Protein AF-G2LNW3-F1 (afdb_monomer_lite)

Organism: NCBI:txid1005057

pLDDT: mean 86.72, std 17.71, range [33.72, 98.06]

Secondary structure (DSSP, 8-state):
-HHHHHHHHHHHHHHHHHHHHHHHHHHHHHHHHHHHHT---HHHHHHHHHHHHHHHHHHHHHHHHHHHHHHHHHHHHHHHHHHHHHHHHHHHHHHHHHHHHHHHHHHHHHHHHHHHHHHHHHHHHHHHHSTTSSS--------

Structure (mmCIF, N/CA/C/O backbone):
data_AF-G2LNW3-F1
#
_entry.id   AF-G2LNW3-F1
#
loop_
_atom_site.group_PDB
_atom_site.id
_atom_site.type_symbol
_atom_site.label_atom_id
_atom_site.label_alt_id
_atom_site.label_comp_id
_atom_site.label_asym_id
_atom_site.label_entity_id
_atom_site.label_seq_id
_atom_site.pdbx_PDB_ins_code
_atom_site.Cartn_x
_atom_site.Cartn_y
_atom_site.Cartn_z
_atom_site.occupancy
_atom_site.B_iso_or_equiv
_atom_site.auth_seq_id
_atom_site.auth_comp_id
_atom_site.auth_asym_id
_atom_site.auth_atom_id
_atom_site.pdbx_PDB_model_num
ATOM 1 N N . MET A 1 1 ? -6.926 -7.760 6.694 1.00 58.59 1 MET A N 1
ATOM 2 C CA . MET A 1 1 ? -5.545 -7.292 6.946 1.00 58.59 1 MET A CA 1
ATOM 3 C C . MET A 1 1 ? -4.552 -7.836 5.912 1.00 58.59 1 MET A C 1
ATOM 5 O O . MET A 1 1 ? -3.916 -7.019 5.262 1.00 58.59 1 MET A O 1
ATOM 9 N N . MET A 1 2 ? -4.515 -9.154 5.638 1.00 66.06 2 MET A N 1
ATOM 10 C CA . MET A 1 2 ? -3.649 -9.761 4.595 1.00 66.06 2 MET A CA 1
ATOM 11 C C . MET A 1 2 ? -3.750 -9.113 3.198 1.00 66.06 2 MET A C 1
ATOM 13 O O . MET A 1 2 ? -2.737 -8.940 2.533 1.00 66.06 2 MET A O 1
ATOM 17 N N . LYS A 1 3 ? -4.948 -8.702 2.751 1.00 80.38 3 LYS A N 1
ATOM 18 C CA . LYS A 1 3 ? -5.128 -8.098 1.414 1.00 80.38 3 LYS A CA 1
ATOM 19 C C . LYS A 1 3 ? -4.379 -6.766 1.236 1.00 80.38 3 LYS A C 1
ATOM 21 O O . LYS A 1 3 ? -3.727 -6.580 0.220 1.00 80.38 3 LYS A O 1
ATOM 26 N N . ILE A 1 4 ? -4.423 -5.871 2.227 1.00 84.62 4 ILE A N 1
ATOM 27 C CA . ILE A 1 4 ? -3.727 -4.567 2.177 1.00 84.62 4 ILE A CA 1
ATOM 28 C C . ILE A 1 4 ? -2.215 -4.759 2.245 1.00 84.62 4 ILE A C 1
ATOM 30 O O . ILE A 1 4 ? -1.480 -4.111 1.510 1.00 84.62 4 ILE A O 1
ATOM 34 N N . GLN A 1 5 ? -1.757 -5.683 3.092 1.00 87.12 5 GLN A N 1
ATOM 35 C CA . GLN A 1 5 ? -0.341 -6.018 3.199 1.00 87.12 5 GLN A CA 1
ATOM 36 C C . GLN A 1 5 ? 0.207 -6.547 1.867 1.00 87.12 5 GLN A C 1
ATOM 38 O O . GLN A 1 5 ? 1.268 -6.114 1.429 1.00 87.12 5 GLN A O 1
ATOM 43 N N . ASN A 1 6 ? -0.549 -7.403 1.175 1.00 89.94 6 ASN A N 1
ATOM 44 C CA . ASN A 1 6 ? -0.170 -7.891 -0.151 1.00 89.94 6 ASN A CA 1
ATOM 45 C C . ASN A 1 6 ? -0.119 -6.772 -1.201 1.00 89.94 6 ASN A C 1
ATOM 47 O O . ASN A 1 6 ? 0.821 -6.736 -1.990 1.00 89.94 6 ASN A O 1
ATOM 51 N N . ILE A 1 7 ? -1.082 -5.843 -1.201 1.00 90.12 7 ILE A N 1
ATOM 52 C CA . ILE A 1 7 ? -1.077 -4.687 -2.118 1.00 90.12 7 ILE A CA 1
ATOM 53 C C . ILE A 1 7 ? 0.126 -3.781 -1.835 1.00 90.12 7 ILE A C 1
ATOM 55 O O . ILE A 1 7 ? 0.794 -3.332 -2.761 1.00 90.12 7 ILE A O 1
ATOM 59 N N . TYR A 1 8 ? 0.460 -3.565 -0.564 1.00 90.50 8 TYR A N 1
ATOM 60 C CA . TYR A 1 8 ? 1.634 -2.790 -0.175 1.00 90.50 8 TYR A CA 1
ATOM 61 C C . TYR A 1 8 ? 2.946 -3.446 -0.636 1.00 90.50 8 TYR A C 1
ATOM 63 O O . TYR A 1 8 ? 3.794 -2.789 -1.239 1.00 90.50 8 TYR A O 1
ATOM 71 N N . LEU A 1 9 ? 3.095 -4.757 -0.420 1.00 92.81 9 LEU A N 1
ATOM 72 C CA . LEU A 1 9 ? 4.260 -5.515 -0.887 1.00 92.81 9 LEU A CA 1
ATOM 73 C C . LEU A 1 9 ? 4.381 -5.487 -2.415 1.00 92.81 9 LEU A C 1
ATOM 75 O O . LEU A 1 9 ? 5.474 -5.288 -2.945 1.00 92.81 9 LEU A O 1
ATOM 79 N N . LYS A 1 10 ? 3.257 -5.643 -3.122 1.00 91.81 10 LYS A N 1
ATOM 80 C CA . LYS A 1 10 ? 3.192 -5.534 -4.581 1.00 91.81 10 LYS A CA 1
ATOM 81 C C . LYS A 1 10 ? 3.642 -4.148 -5.047 1.00 91.81 10 LYS A C 1
ATOM 83 O O . LYS A 1 10 ? 4.542 -4.074 -5.876 1.00 91.81 10 LYS A O 1
ATOM 88 N N . LYS A 1 11 ? 3.105 -3.072 -4.462 1.00 92.25 11 LYS A N 1
ATOM 89 C CA . LYS A 1 11 ? 3.503 -1.691 -4.771 1.00 92.25 11 LYS A CA 1
ATOM 90 C C . LYS A 1 11 ? 5.007 -1.475 -4.590 1.00 92.25 11 LYS A C 1
ATOM 92 O O . LYS A 1 11 ? 5.640 -0.897 -5.468 1.00 92.25 11 LYS A O 1
ATOM 97 N N . ASN A 1 12 ? 5.595 -1.963 -3.496 1.00 93.38 12 ASN A N 1
ATOM 98 C CA . ASN A 1 12 ? 7.041 -1.853 -3.274 1.00 93.38 12 ASN A CA 1
ATOM 99 C C . ASN A 1 12 ? 7.848 -2.616 -4.331 1.00 93.38 12 ASN A C 1
ATOM 101 O O . ASN A 1 12 ? 8.843 -2.102 -4.836 1.00 93.38 12 ASN A O 1
ATOM 105 N N . LYS A 1 13 ? 7.405 -3.817 -4.720 1.00 94.50 13 LYS A N 1
ATOM 106 C CA . LYS A 1 13 ? 8.040 -4.564 -5.812 1.00 94.50 13 LYS A CA 1
ATOM 107 C C . LYS A 1 13 ? 7.980 -3.786 -7.131 1.00 94.50 13 LYS A C 1
ATOM 109 O O . LYS A 1 13 ? 8.988 -3.708 -7.827 1.00 94.50 13 LYS A O 1
ATOM 114 N N . THR A 1 14 ? 6.832 -3.194 -7.451 1.00 93.12 14 THR A N 1
ATOM 115 C CA . THR A 1 14 ? 6.644 -2.379 -8.660 1.00 93.12 14 THR A CA 1
ATOM 116 C C . THR A 1 14 ? 7.500 -1.109 -8.635 1.00 93.12 14 THR A C 1
ATOM 118 O O . THR A 1 14 ? 8.077 -0.748 -9.656 1.00 93.12 14 THR A O 1
ATOM 121 N N . LEU A 1 15 ? 7.673 -0.467 -7.474 1.00 94.38 15 LEU A N 1
ATOM 122 C CA . LEU A 1 15 ? 8.589 0.670 -7.314 1.00 94.38 15 LEU A CA 1
ATOM 123 C C . LEU A 1 15 ? 10.044 0.285 -7.607 1.00 94.38 15 LEU A C 1
ATOM 125 O O . LEU A 1 15 ? 10.716 0.981 -8.364 1.00 94.38 15 LEU A O 1
ATOM 129 N N . ASN A 1 16 ? 10.505 -0.856 -7.089 1.00 95.00 16 ASN A N 1
ATOM 130 C CA . ASN A 1 16 ? 11.854 -1.348 -7.376 1.00 95.00 16 ASN A CA 1
ATOM 131 C C . ASN A 1 16 ? 12.032 -1.656 -8.873 1.00 95.00 16 ASN A C 1
ATOM 133 O O . ASN A 1 16 ? 13.065 -1.346 -9.461 1.00 95.00 16 ASN A O 1
ATOM 137 N N . GLN A 1 17 ? 11.018 -2.247 -9.515 1.00 94.00 17 GLN A N 1
ATOM 138 C CA . GLN A 1 17 ? 11.038 -2.484 -10.963 1.00 94.00 17 GLN A CA 1
ATOM 139 C C . GLN A 1 17 ? 11.134 -1.171 -11.746 1.00 94.00 17 GLN A C 1
ATOM 141 O O . GLN A 1 17 ? 11.936 -1.070 -12.672 1.00 94.00 17 GLN A O 1
ATOM 146 N N . LEU A 1 18 ? 10.365 -0.155 -11.354 1.00 95.62 18 LEU A N 1
ATOM 147 C CA . LEU A 1 18 ? 10.389 1.165 -11.976 1.00 95.62 18 LEU A CA 1
ATOM 148 C C . LEU A 1 18 ? 11.768 1.831 -11.862 1.00 95.62 18 LEU A C 1
ATOM 150 O O . LEU A 1 18 ? 12.251 2.416 -12.834 1.00 95.62 18 LEU A O 1
ATOM 154 N N . GLU A 1 19 ? 12.419 1.724 -10.704 1.00 95.94 19 GLU A N 1
ATOM 155 C CA . GLU A 1 19 ? 13.770 2.249 -10.482 1.00 95.94 19 GLU A CA 1
ATOM 156 C C . GLU A 1 19 ? 14.798 1.583 -11.408 1.00 95.94 19 GLU A C 1
ATOM 158 O O . GLU A 1 19 ? 15.592 2.271 -12.061 1.00 95.94 19 GLU A O 1
ATOM 163 N N . ILE A 1 20 ? 14.734 0.253 -11.524 1.00 96.62 20 ILE A N 1
ATOM 164 C CA . ILE A 1 20 ? 15.601 -0.527 -12.415 1.00 96.62 20 ILE A CA 1
ATOM 165 C C . ILE A 1 20 ? 15.368 -0.120 -13.872 1.00 96.62 20 ILE A C 1
ATOM 167 O O . ILE A 1 20 ? 16.325 0.189 -14.578 1.00 96.62 20 ILE A O 1
ATOM 171 N N . LEU A 1 21 ? 14.110 -0.072 -14.321 1.00 95.88 21 LEU A N 1
ATOM 172 C CA . LEU A 1 21 ? 13.753 0.286 -15.698 1.00 95.88 21 LEU A CA 1
ATOM 173 C C . LEU A 1 21 ? 14.184 1.713 -16.046 1.00 95.88 21 LEU A C 1
ATOM 175 O O . LEU A 1 21 ? 14.719 1.956 -17.126 1.00 95.88 21 LEU A O 1
ATOM 179 N N . THR A 1 22 ? 14.010 2.653 -15.118 1.00 94.25 22 THR A N 1
ATOM 180 C CA . THR A 1 22 ? 14.414 4.052 -15.305 1.00 94.25 22 THR A CA 1
ATOM 181 C C . THR A 1 22 ? 15.932 4.186 -15.388 1.00 94.25 22 THR A C 1
ATOM 183 O O . THR A 1 22 ? 16.448 4.915 -16.237 1.00 94.25 22 THR A O 1
ATOM 186 N N . SER A 1 23 ? 16.663 3.476 -14.528 1.00 96.50 23 SER A N 1
ATOM 187 C CA . SER A 1 23 ? 18.129 3.454 -14.558 1.00 96.50 23 SER A CA 1
ATOM 188 C C . SER A 1 23 ? 18.642 2.814 -15.844 1.00 96.50 23 SER A C 1
ATOM 190 O O . SER A 1 23 ? 19.498 3.379 -16.522 1.00 96.50 23 SER A O 1
ATOM 192 N N . TYR A 1 24 ? 18.044 1.692 -16.241 1.00 96.69 24 TYR A N 1
ATOM 193 C CA . TYR A 1 24 ? 18.360 1.013 -17.488 1.00 96.69 24 TYR A CA 1
ATOM 194 C C . TYR A 1 24 ? 18.097 1.902 -18.709 1.00 96.69 24 TYR A C 1
ATOM 196 O O . TYR A 1 24 ? 18.963 2.019 -19.573 1.00 96.69 24 TYR A O 1
ATOM 204 N N . LYS A 1 25 ? 16.962 2.614 -18.749 1.00 95.69 25 LYS A N 1
ATOM 205 C CA . LYS A 1 25 ? 16.652 3.591 -19.804 1.00 95.69 25 LYS A CA 1
ATOM 206 C C . LYS A 1 25 ? 17.743 4.653 -19.926 1.00 95.69 25 LYS A C 1
ATOM 208 O O . LYS A 1 25 ? 18.180 4.960 -21.033 1.00 95.69 25 LYS A O 1
ATOM 213 N N . LYS A 1 26 ? 18.186 5.217 -18.798 1.00 96.31 26 LYS A N 1
ATOM 214 C CA . LYS A 1 26 ? 19.238 6.246 -18.773 1.00 96.31 26 LYS A CA 1
ATOM 215 C C . LYS A 1 26 ? 20.544 5.721 -19.364 1.00 96.31 26 LYS A C 1
ATOM 217 O O . LYS A 1 26 ? 21.126 6.387 -20.216 1.00 96.31 26 LYS A O 1
ATOM 222 N N . GLU A 1 27 ? 20.981 4.535 -18.951 1.00 96.50 27 GLU A N 1
ATOM 223 C CA . GLU A 1 27 ? 22.196 3.912 -19.490 1.00 96.50 27 GLU A CA 1
ATOM 224 C C . GLU A 1 27 ? 22.059 3.570 -20.978 1.00 96.50 27 GLU A C 1
ATOM 226 O O . GLU A 1 27 ? 22.970 3.815 -21.769 1.00 96.50 27 GLU A O 1
ATOM 231 N N . TYR A 1 28 ? 20.888 3.091 -21.395 1.00 95.75 28 TYR A N 1
ATOM 232 C CA . TYR A 1 28 ? 20.614 2.768 -22.790 1.00 95.75 28 TYR A CA 1
ATOM 233 C C . TYR A 1 28 ? 20.664 4.004 -23.701 1.00 95.75 28 TYR A C 1
ATOM 235 O O . TYR A 1 28 ? 21.264 3.958 -24.774 1.00 95.75 28 TYR A O 1
ATOM 243 N N . ILE A 1 29 ? 20.111 5.137 -23.252 1.00 95.06 29 ILE A N 1
ATOM 244 C CA . ILE A 1 29 ? 20.181 6.415 -23.978 1.00 95.06 29 ILE A CA 1
ATOM 245 C C . ILE A 1 29 ? 21.627 6.908 -24.091 1.00 95.06 29 ILE A C 1
ATOM 247 O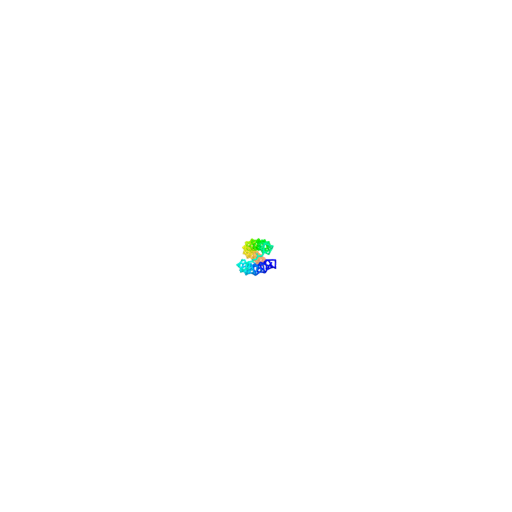 O . ILE A 1 29 ? 22.033 7.355 -25.164 1.00 95.06 29 ILE A O 1
ATOM 251 N N . LYS A 1 30 ? 22.427 6.802 -23.021 1.00 95.81 30 LYS A N 1
ATOM 252 C CA . LYS A 1 30 ? 23.856 7.154 -23.072 1.00 95.81 30 LYS A CA 1
ATOM 253 C C . LYS A 1 30 ? 24.594 6.319 -24.115 1.00 95.81 30 LYS A C 1
ATOM 255 O O . LYS A 1 30 ? 25.357 6.871 -24.904 1.00 95.81 30 LYS A O 1
ATOM 260 N N . LYS A 1 31 ? 24.331 5.007 -24.151 1.00 94.19 31 LYS A N 1
ATOM 261 C CA . LYS A 1 31 ? 24.915 4.103 -25.148 1.00 94.19 31 LYS A CA 1
ATOM 262 C C . LYS A 1 31 ? 24.502 4.494 -26.566 1.00 94.19 31 LYS A C 1
ATOM 264 O O . LYS A 1 31 ? 25.367 4.632 -27.421 1.00 94.19 31 LYS A O 1
ATOM 269 N N . MET A 1 32 ? 23.212 4.740 -26.799 1.00 94.25 32 MET A N 1
ATOM 270 C CA . MET A 1 32 ? 22.712 5.211 -28.094 1.00 94.25 32 MET A CA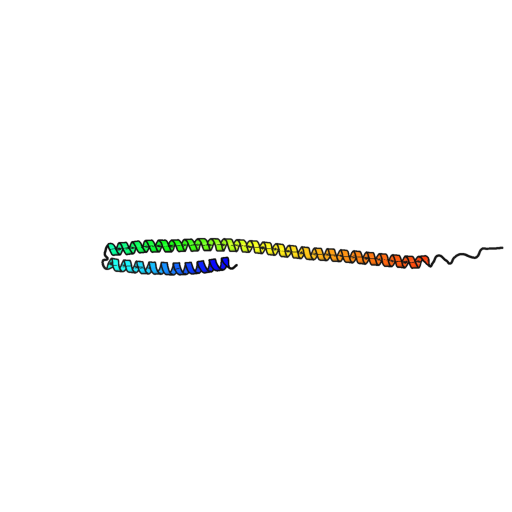 1
ATOM 271 C C . MET A 1 32 ? 23.430 6.490 -28.543 1.00 94.25 32 MET A C 1
ATOM 273 O O . MET A 1 32 ? 23.840 6.589 -29.693 1.00 94.25 32 MET A O 1
ATOM 277 N N . HIS A 1 33 ? 23.603 7.458 -27.640 1.00 93.81 33 HIS A N 1
ATOM 278 C CA . HIS A 1 33 ? 24.275 8.719 -27.947 1.00 93.81 33 HIS A CA 1
ATOM 279 C C . HIS A 1 33 ? 25.757 8.520 -28.301 1.00 93.81 33 HIS A C 1
ATOM 281 O O . HIS A 1 33 ? 26.251 9.144 -29.236 1.00 93.81 33 HIS A O 1
ATOM 287 N N . ALA A 1 34 ? 26.461 7.633 -27.592 1.00 94.38 34 ALA A N 1
ATOM 288 C CA . ALA A 1 34 ? 27.846 7.288 -27.912 1.00 94.38 34 ALA A CA 1
ATOM 289 C C . ALA A 1 34 ? 27.966 6.655 -29.309 1.00 94.38 34 ALA A C 1
ATOM 291 O O . ALA A 1 34 ? 28.766 7.111 -30.120 1.00 94.38 34 ALA A O 1
ATOM 292 N N . GLU A 1 35 ? 27.111 5.678 -29.623 1.00 93.00 35 GLU A N 1
ATOM 293 C CA . GLU A 1 35 ? 27.056 5.045 -30.950 1.00 93.00 35 GLU A CA 1
ATOM 294 C C . GLU A 1 35 ? 26.691 6.051 -32.051 1.00 93.00 35 GLU A C 1
ATOM 296 O O . GLU A 1 35 ? 27.229 6.007 -33.155 1.00 93.00 35 GLU A O 1
ATOM 301 N N . MET A 1 36 ? 25.798 6.999 -31.749 1.00 92.19 36 MET A N 1
ATOM 302 C CA . MET A 1 36 ? 25.405 8.054 -32.679 1.00 92.19 36 MET A CA 1
ATOM 303 C C . MET A 1 36 ? 26.583 8.968 -33.038 1.00 92.19 36 MET A C 1
ATOM 305 O O . MET A 1 36 ? 26.755 9.282 -34.214 1.00 92.19 36 MET A O 1
ATOM 309 N N . ILE A 1 37 ? 27.423 9.337 -32.062 1.00 94.00 37 ILE A N 1
ATOM 310 C CA . ILE A 1 37 ? 28.666 10.094 -32.301 1.00 94.00 37 ILE A CA 1
ATOM 311 C C . ILE A 1 37 ? 29.650 9.280 -33.153 1.00 94.00 37 ILE A C 1
ATOM 313 O O . ILE A 1 37 ? 30.315 9.837 -34.023 1.00 94.00 37 ILE A O 1
ATOM 317 N N . SER A 1 38 ? 29.736 7.968 -32.925 1.00 92.25 38 SER A N 1
ATOM 318 C CA . SER A 1 38 ? 30.632 7.066 -33.657 1.00 92.25 38 SER A CA 1
ATOM 319 C C . SER A 1 38 ? 30.167 6.718 -35.078 1.00 92.25 38 SER A C 1
ATOM 321 O O . SER A 1 38 ? 30.891 6.026 -35.789 1.00 92.25 38 SER A O 1
ATOM 323 N N . GLY A 1 39 ? 29.003 7.213 -35.515 1.00 90.56 39 GLY A N 1
ATOM 324 C CA . GLY A 1 39 ? 28.457 6.945 -36.845 1.00 90.56 39 GLY A CA 1
ATOM 325 C C . GLY A 1 39 ? 27.701 5.618 -36.907 1.00 90.56 39 GLY A C 1
ATOM 326 O O . GLY A 1 39 ? 28.178 4.629 -37.459 1.00 90.56 39 GLY A O 1
ATOM 327 N N . ILE A 1 40 ? 26.490 5.606 -36.352 1.00 93.81 40 ILE A N 1
ATOM 328 C CA . ILE A 1 40 ? 25.590 4.448 -36.343 1.00 93.81 40 ILE A CA 1
ATOM 329 C C . ILE A 1 40 ? 24.784 4.317 -37.646 1.00 93.81 40 ILE A C 1
ATOM 331 O O . ILE A 1 40 ? 24.411 5.307 -38.275 1.00 93.81 40 ILE A O 1
ATOM 335 N N . SER A 1 41 ? 24.448 3.084 -38.037 1.00 94.50 41 SER A N 1
ATOM 336 C CA . SER A 1 41 ? 23.536 2.848 -39.161 1.00 94.50 41 SER A CA 1
ATOM 337 C C . SER A 1 41 ? 22.100 3.280 -38.830 1.00 94.50 41 SER A C 1
ATOM 339 O O . SER A 1 41 ? 21.645 3.185 -37.687 1.00 94.50 41 SER A O 1
ATOM 341 N N . VAL A 1 42 ? 21.344 3.685 -39.855 1.00 91.75 42 VAL A N 1
ATOM 342 C CA . VAL A 1 42 ? 19.923 4.056 -39.715 1.00 91.75 42 VAL A CA 1
ATOM 343 C C . VAL A 1 42 ? 19.103 2.911 -39.111 1.00 91.75 42 VAL A C 1
ATOM 345 O O . VAL A 1 42 ? 18.268 3.143 -38.241 1.00 91.75 42 VAL A O 1
ATOM 348 N N . HIS A 1 43 ? 19.378 1.663 -39.505 1.00 93.75 43 HIS A N 1
ATOM 349 C CA . HIS A 1 43 ? 18.706 0.486 -38.947 1.00 93.75 43 HIS A CA 1
ATOM 350 C C . HIS A 1 43 ? 18.941 0.341 -37.442 1.00 93.75 43 HIS A C 1
ATOM 352 O O . HIS A 1 43 ? 18.000 0.108 -36.685 1.00 93.75 43 HIS A O 1
ATOM 358 N N . CYS A 1 44 ? 20.184 0.519 -36.989 1.00 92.50 44 CYS A N 1
ATOM 359 C CA . CYS A 1 44 ? 20.497 0.462 -35.568 1.00 92.50 44 CYS A CA 1
ATOM 360 C C . CYS A 1 44 ? 19.818 1.610 -34.804 1.00 92.50 44 CYS A C 1
ATOM 362 O O . CYS A 1 44 ? 19.262 1.368 -33.735 1.00 92.50 44 CYS A O 1
ATOM 364 N N . LEU A 1 45 ? 19.781 2.827 -35.360 1.00 92.31 45 LEU A N 1
ATOM 365 C CA . LEU A 1 45 ? 19.080 3.964 -34.751 1.00 92.31 45 LEU A CA 1
ATOM 366 C C . LEU A 1 45 ? 17.572 3.702 -34.583 1.00 92.31 45 LEU A C 1
ATOM 368 O O . LEU A 1 45 ? 17.024 3.960 -33.512 1.00 92.31 45 LEU A O 1
ATOM 372 N N . ILE A 1 46 ? 16.916 3.139 -35.602 1.00 94.75 46 ILE A N 1
ATOM 373 C CA . ILE A 1 46 ? 15.494 2.759 -35.543 1.00 94.75 46 ILE A CA 1
ATOM 374 C C . ILE A 1 46 ? 15.251 1.726 -34.434 1.00 94.75 46 ILE A C 1
ATOM 376 O O . ILE A 1 46 ? 14.271 1.834 -33.692 1.00 94.75 46 ILE A O 1
ATOM 380 N N . ASN A 1 47 ? 16.152 0.752 -34.276 1.00 94.00 47 ASN A N 1
ATOM 381 C CA . ASN A 1 47 ? 16.053 -0.245 -33.208 1.00 94.00 47 ASN A CA 1
ATOM 382 C C . ASN A 1 47 ? 16.175 0.395 -31.819 1.00 94.00 47 ASN A C 1
ATOM 384 O O . ASN A 1 47 ? 15.360 0.101 -30.944 1.00 94.00 47 ASN A O 1
ATOM 388 N N . TYR A 1 48 ? 17.138 1.305 -31.629 1.00 94.00 48 TYR A N 1
ATOM 389 C CA . TYR A 1 48 ? 17.283 2.062 -30.382 1.00 94.00 48 TYR A CA 1
ATOM 390 C C . TYR A 1 48 ? 16.006 2.840 -30.044 1.00 94.00 48 TYR A C 1
ATOM 392 O O . TYR A 1 48 ? 15.508 2.756 -28.922 1.00 94.00 48 TYR A O 1
ATOM 400 N N . GLN A 1 49 ? 15.444 3.560 -31.018 1.00 93.38 49 GLN A N 1
ATOM 401 C CA . GLN A 1 49 ? 14.217 4.336 -30.829 1.00 93.38 49 GLN A CA 1
ATOM 402 C C . GLN A 1 49 ? 13.019 3.445 -30.492 1.00 93.38 49 GLN A C 1
ATOM 404 O O . GLN A 1 49 ? 12.307 3.714 -29.526 1.00 93.38 49 GLN A O 1
ATOM 409 N N . SER A 1 50 ? 12.830 2.356 -31.239 1.00 95.62 50 SER A N 1
ATOM 410 C CA . SER A 1 50 ? 11.730 1.408 -31.016 1.00 95.62 50 SER A CA 1
ATOM 411 C C . SER A 1 50 ? 11.796 0.798 -29.618 1.00 95.62 50 SER A C 1
ATOM 413 O O . SER A 1 50 ? 10.787 0.705 -28.918 1.00 95.62 50 SER A O 1
ATOM 415 N N . PHE A 1 51 ? 13.001 0.438 -29.177 1.00 95.00 51 PHE A N 1
ATOM 416 C CA . PHE A 1 51 ? 13.211 -0.109 -27.847 1.00 95.00 51 PHE A CA 1
ATOM 417 C C . PHE A 1 51 ? 12.961 0.926 -26.741 1.00 95.00 51 PHE A C 1
ATOM 419 O O . PHE A 1 51 ? 12.342 0.598 -25.733 1.00 95.00 51 PHE A O 1
ATOM 426 N N . ILE A 1 52 ? 13.376 2.185 -26.929 1.00 95.31 52 ILE A N 1
ATOM 427 C CA . ILE A 1 52 ? 13.078 3.270 -25.979 1.00 95.31 52 ILE A CA 1
ATOM 428 C C . ILE A 1 52 ? 11.565 3.474 -25.841 1.00 95.31 52 ILE A C 1
ATOM 430 O O . ILE A 1 52 ? 11.081 3.586 -24.718 1.00 95.31 52 ILE A O 1
ATOM 434 N N . VAL A 1 53 ? 10.820 3.466 -26.950 1.00 96.44 53 VAL A N 1
ATOM 435 C CA . VAL A 1 53 ? 9.352 3.596 -26.938 1.00 96.44 53 VAL A CA 1
ATOM 436 C C . VAL A 1 53 ? 8.701 2.434 -26.187 1.00 96.44 53 VAL A C 1
ATOM 438 O O . VAL A 1 53 ? 7.832 2.653 -25.345 1.00 96.44 53 VAL A O 1
ATOM 441 N N . MET A 1 54 ? 9.146 1.201 -26.443 1.00 96.38 54 MET A N 1
ATOM 442 C CA . MET A 1 54 ? 8.678 0.025 -25.704 1.00 96.38 54 MET A CA 1
ATOM 443 C C . MET A 1 54 ? 8.966 0.157 -24.202 1.00 96.38 54 MET A C 1
ATOM 445 O O . MET A 1 54 ? 8.095 -0.108 -23.374 1.00 96.38 54 MET A O 1
ATOM 449 N N . LEU A 1 55 ? 10.175 0.588 -23.841 1.00 95.56 55 LEU A N 1
ATOM 450 C CA . LEU A 1 55 ? 10.581 0.763 -22.451 1.00 95.56 55 LEU A CA 1
ATOM 451 C C . LEU A 1 55 ? 9.756 1.853 -21.755 1.00 95.56 55 LEU A C 1
ATOM 453 O O . LEU A 1 55 ? 9.369 1.684 -20.600 1.00 95.56 55 LEU A O 1
ATOM 457 N N . ASP A 1 56 ? 9.438 2.935 -22.465 1.00 96.06 56 ASP A N 1
ATOM 458 C CA . ASP A 1 56 ? 8.545 3.983 -21.979 1.00 96.06 56 ASP A CA 1
ATOM 459 C C . ASP A 1 56 ? 7.133 3.474 -21.725 1.00 96.06 56 ASP A C 1
ATOM 461 O O . ASP A 1 56 ? 6.555 3.788 -20.686 1.00 96.06 56 ASP A O 1
ATOM 465 N N . HIS A 1 57 ? 6.602 2.637 -22.614 1.00 96.81 57 HIS A N 1
ATOM 466 C CA . HIS A 1 57 ? 5.298 2.020 -22.405 1.00 96.81 57 HIS A CA 1
ATOM 467 C C . HIS A 1 57 ? 5.269 1.184 -21.118 1.00 96.81 57 HIS A C 1
ATOM 469 O O . HIS A 1 57 ? 4.408 1.394 -20.266 1.00 96.81 57 HIS A O 1
ATOM 475 N N . ILE A 1 58 ? 6.274 0.327 -20.914 1.00 95.38 58 ILE A N 1
ATOM 476 C CA . ILE A 1 58 ? 6.394 -0.501 -19.703 1.00 95.38 58 ILE A CA 1
ATOM 477 C C . ILE A 1 58 ? 6.525 0.375 -18.446 1.00 95.38 58 ILE A C 1
ATOM 479 O O . ILE A 1 58 ? 5.931 0.082 -17.407 1.00 95.38 58 ILE A O 1
ATOM 483 N N . ILE A 1 59 ? 7.296 1.465 -18.508 1.00 94.75 59 ILE A N 1
ATOM 484 C CA . ILE A 1 59 ? 7.430 2.419 -17.396 1.00 94.75 59 ILE A CA 1
ATOM 485 C C . ILE A 1 59 ? 6.070 3.045 -17.053 1.00 94.75 59 ILE A C 1
ATOM 487 O O . ILE A 1 59 ? 5.710 3.104 -15.875 1.00 94.75 59 ILE A O 1
ATOM 491 N N . GLN A 1 60 ? 5.298 3.465 -18.058 1.00 96.00 60 GLN A N 1
ATOM 492 C CA . GLN A 1 60 ? 3.966 4.042 -17.857 1.00 96.00 60 GLN A CA 1
ATOM 493 C C . GLN A 1 60 ? 2.976 3.041 -17.255 1.00 96.00 60 GLN A C 1
ATOM 495 O O . GLN A 1 60 ? 2.234 3.390 -16.337 1.00 96.00 60 GLN A O 1
ATOM 500 N N . GLU A 1 61 ? 2.997 1.782 -17.694 1.00 94.81 61 GLU A N 1
ATOM 501 C CA . GLU A 1 61 ? 2.170 0.730 -17.093 1.00 94.81 61 GLU A CA 1
ATOM 502 C C . GLU A 1 61 ? 2.481 0.547 -15.600 1.00 94.81 61 GLU A C 1
ATOM 504 O O . GLU A 1 61 ? 1.571 0.507 -14.769 1.00 94.81 61 GLU A O 1
ATOM 509 N N . ASN A 1 62 ? 3.767 0.501 -15.232 1.00 92.81 62 ASN A N 1
ATOM 510 C CA . ASN A 1 62 ? 4.179 0.380 -13.831 1.00 92.81 62 ASN A CA 1
ATOM 511 C C . ASN A 1 62 ? 3.740 1.590 -12.992 1.00 92.81 62 ASN A C 1
ATOM 513 O O . ASN A 1 62 ? 3.287 1.414 -11.858 1.00 92.81 62 ASN A O 1
ATOM 517 N N . LEU A 1 63 ? 3.823 2.806 -13.542 1.00 95.19 63 LEU A N 1
ATOM 518 C CA . LEU A 1 63 ? 3.326 4.019 -12.886 1.00 95.19 63 LEU A CA 1
ATOM 519 C C . LEU A 1 63 ? 1.815 3.946 -12.628 1.00 95.19 63 LEU A C 1
ATOM 521 O O . LEU A 1 63 ? 1.378 4.203 -11.506 1.00 95.19 63 LEU A O 1
ATOM 525 N N . CYS A 1 64 ? 1.032 3.517 -13.621 1.00 95.31 64 CYS A N 1
ATOM 526 C CA . CYS A 1 64 ? -0.415 3.351 -13.480 1.00 95.31 64 CYS A CA 1
ATOM 527 C C . CYS A 1 64 ? -0.772 2.313 -12.400 1.00 95.31 64 CYS A C 1
ATOM 529 O O . CYS A 1 64 ? -1.668 2.529 -11.580 1.00 95.31 64 CYS A O 1
ATOM 531 N N . VAL A 1 65 ? -0.036 1.196 -12.336 1.00 93.69 65 VAL A N 1
ATOM 532 C CA . VAL A 1 65 ? -0.211 0.188 -11.277 1.00 93.69 65 VAL A CA 1
ATOM 533 C C . VAL A 1 65 ? 0.072 0.779 -9.893 1.00 93.69 65 VAL A C 1
ATOM 535 O O . VAL A 1 65 ? -0.713 0.559 -8.969 1.00 93.69 65 VAL A O 1
ATOM 538 N N . ILE A 1 66 ? 1.152 1.552 -9.740 1.00 94.19 66 ILE A N 1
ATOM 539 C CA . ILE A 1 66 ? 1.503 2.205 -8.469 1.00 94.19 66 ILE A CA 1
ATOM 540 C C . ILE A 1 66 ? 0.420 3.199 -8.039 1.00 94.19 66 ILE A C 1
ATOM 542 O O . ILE A 1 66 ? 0.077 3.254 -6.852 1.00 94.19 66 ILE A O 1
ATOM 546 N N . GLU A 1 67 ? -0.117 3.982 -8.971 1.00 95.31 67 GLU A N 1
ATOM 547 C CA . GLU A 1 67 ? -1.185 4.946 -8.700 1.00 95.31 67 GLU A CA 1
ATOM 548 C C . GLU A 1 67 ? -2.458 4.240 -8.213 1.00 95.31 67 GLU A C 1
ATOM 550 O O . GLU A 1 67 ? -2.990 4.574 -7.148 1.00 95.31 67 GLU A O 1
ATOM 555 N N . ASN A 1 68 ? -2.880 3.189 -8.920 1.00 93.94 68 ASN A N 1
ATOM 556 C CA . ASN A 1 68 ? -4.037 2.379 -8.544 1.00 93.94 68 ASN A CA 1
ATOM 557 C C . ASN A 1 68 ? -3.860 1.715 -7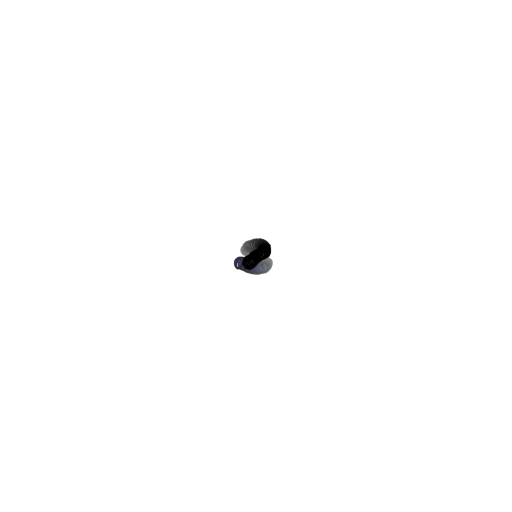.173 1.00 93.94 68 ASN A C 1
ATOM 559 O O . ASN A 1 68 ? -4.733 1.833 -6.308 1.00 93.94 68 ASN A O 1
ATOM 563 N N . ASP A 1 69 ? -2.717 1.067 -6.932 1.00 92.50 69 ASP A N 1
ATOM 564 C CA . ASP A 1 69 ? -2.435 0.423 -5.647 1.00 92.50 69 ASP A CA 1
ATOM 565 C C . ASP A 1 69 ? -2.403 1.467 -4.506 1.00 92.50 69 ASP A C 1
ATOM 567 O O . ASP A 1 69 ? -2.882 1.207 -3.400 1.00 92.50 69 ASP A O 1
ATOM 571 N N . THR A 1 70 ? -1.921 2.689 -4.770 1.00 92.94 70 THR A N 1
ATOM 572 C CA . THR A 1 70 ? -1.933 3.800 -3.799 1.00 92.94 70 THR A CA 1
ATOM 573 C C . THR A 1 70 ? -3.350 4.241 -3.445 1.00 92.94 70 THR A C 1
ATOM 575 O O . THR A 1 70 ? -3.652 4.427 -2.262 1.00 92.94 70 THR A O 1
ATOM 578 N N . LYS A 1 71 ? -4.229 4.371 -4.443 1.00 94.62 71 LYS A N 1
ATOM 579 C CA . LYS A 1 71 ? -5.638 4.719 -4.233 1.00 94.62 71 LYS A CA 1
ATOM 580 C C . LYS A 1 71 ? -6.346 3.674 -3.368 1.00 94.62 71 LYS A C 1
ATOM 582 O O . LYS A 1 71 ? -6.966 4.030 -2.368 1.00 94.62 71 LYS A O 1
ATOM 587 N N . ILE A 1 72 ? -6.165 2.389 -3.682 1.00 92.81 72 ILE A N 1
ATOM 588 C CA . ILE A 1 72 ? -6.777 1.284 -2.928 1.00 92.81 72 ILE A CA 1
ATOM 589 C C . ILE A 1 72 ? -6.293 1.266 -1.471 1.00 92.81 72 ILE A C 1
ATOM 591 O O . ILE A 1 72 ? -7.090 1.059 -0.550 1.00 92.81 72 ILE A O 1
ATOM 595 N N . ILE A 1 73 ? -4.994 1.492 -1.237 1.00 90.81 73 ILE A N 1
ATOM 596 C CA . ILE A 1 73 ? -4.436 1.574 0.121 1.00 90.81 73 ILE A CA 1
ATOM 597 C C . ILE A 1 73 ? -5.088 2.722 0.899 1.00 90.81 73 ILE A C 1
ATOM 599 O O . ILE A 1 73 ? -5.504 2.517 2.040 1.00 90.81 73 ILE A O 1
ATOM 603 N N . LYS A 1 74 ? -5.214 3.905 0.288 1.00 92.94 74 LYS A N 1
ATOM 604 C CA . LYS A 1 74 ? -5.816 5.081 0.928 1.00 92.94 74 LYS A CA 1
ATOM 605 C C . LYS A 1 74 ? -7.268 4.822 1.336 1.00 92.94 74 LYS A C 1
ATOM 607 O O . LYS A 1 74 ? -7.598 4.958 2.512 1.00 92.94 74 LYS A O 1
ATOM 612 N N . GLU A 1 75 ? -8.099 4.361 0.403 1.00 93.56 75 GLU A N 1
ATOM 613 C CA . GLU A 1 75 ? -9.510 4.035 0.664 1.00 93.56 75 GLU A CA 1
ATOM 614 C C . GLU A 1 75 ? -9.654 2.970 1.762 1.00 93.56 75 GLU A C 1
ATOM 616 O O . GLU A 1 75 ? -10.532 3.032 2.628 1.00 93.56 75 GLU A O 1
ATOM 621 N N . SER A 1 76 ? -8.752 1.988 1.772 1.00 91.31 76 SER A N 1
ATOM 622 C CA . SER A 1 76 ? -8.742 0.943 2.792 1.00 91.31 76 SER A CA 1
ATOM 623 C C . SER A 1 76 ? -8.410 1.482 4.188 1.00 91.31 76 SER A C 1
ATOM 625 O O . SER A 1 76 ? -9.035 1.068 5.166 1.00 91.31 76 SER A O 1
ATOM 627 N N . ILE A 1 77 ? -7.447 2.402 4.298 1.00 91.12 77 ILE A N 1
ATOM 628 C CA . ILE A 1 77 ? -7.073 3.049 5.567 1.00 91.12 77 ILE A CA 1
ATOM 629 C C . ILE A 1 77 ? -8.222 3.916 6.093 1.00 91.12 77 ILE A C 1
ATOM 631 O O . ILE A 1 77 ? -8.534 3.866 7.286 1.00 91.12 77 ILE A O 1
ATOM 635 N N . GLU A 1 78 ? -8.882 4.672 5.217 1.00 94.19 78 GLU A N 1
ATOM 636 C CA . GLU A 1 78 ? -10.043 5.494 5.576 1.00 94.19 78 GLU A CA 1
ATOM 637 C C . GLU A 1 78 ? -11.185 4.624 6.124 1.00 94.19 78 GLU A C 1
ATOM 639 O O . GLU A 1 78 ? -11.717 4.887 7.208 1.00 94.19 78 GLU A O 1
ATOM 644 N N . ASN A 1 79 ? -11.492 3.516 5.444 1.00 93.50 79 ASN A N 1
ATOM 645 C CA . ASN A 1 79 ? -12.502 2.559 5.893 1.00 93.50 79 ASN A CA 1
ATOM 646 C C . ASN A 1 79 ? -12.142 1.896 7.229 1.00 93.50 79 ASN A C 1
ATOM 648 O O . ASN A 1 79 ? -12.998 1.765 8.108 1.00 93.50 79 ASN A O 1
ATOM 652 N N . LEU A 1 80 ? -10.881 1.497 7.416 1.00 92.50 80 LEU A N 1
ATOM 653 C CA . LEU A 1 80 ? -10.410 0.937 8.686 1.00 92.50 80 LEU A CA 1
ATOM 654 C C . LEU A 1 80 ? -10.555 1.942 9.830 1.00 92.50 80 LEU A C 1
ATOM 656 O O . LEU A 1 80 ? -11.047 1.582 10.899 1.00 92.50 80 LEU A O 1
ATOM 660 N N . THR A 1 81 ? -10.195 3.203 9.593 1.00 93.88 81 THR A N 1
ATOM 661 C CA . THR A 1 81 ? -10.326 4.282 10.581 1.00 93.88 81 THR A CA 1
ATOM 662 C C . THR A 1 81 ? -11.784 4.486 10.987 1.00 93.88 81 THR A C 1
ATOM 664 O O . THR A 1 81 ? -12.100 4.502 12.178 1.00 93.88 81 THR A O 1
ATOM 667 N N . LYS A 1 82 ? -12.696 4.562 10.010 1.00 95.38 82 LYS A N 1
ATOM 668 C CA . LYS A 1 82 ? -14.136 4.708 10.259 1.00 95.38 82 LYS A CA 1
ATOM 669 C C . LYS A 1 82 ? -14.697 3.539 11.070 1.00 95.38 82 LYS A C 1
ATOM 671 O O . LYS A 1 82 ? -15.408 3.743 12.053 1.00 95.38 82 LYS A O 1
ATOM 676 N N . ASN A 1 83 ? -14.338 2.313 10.696 1.00 94.75 83 ASN A N 1
ATOM 677 C CA . ASN A 1 83 ? -14.783 1.113 11.400 1.00 94.75 83 ASN A CA 1
ATOM 678 C C . ASN A 1 83 ? -14.248 1.059 12.835 1.00 94.75 83 ASN A C 1
ATOM 680 O O . ASN A 1 83 ? -14.975 0.662 13.743 1.00 94.75 83 ASN A O 1
ATOM 684 N N . HIS A 1 84 ? -13.011 1.506 13.057 1.00 95.25 84 HIS A N 1
ATOM 685 C CA . HIS A 1 84 ? -12.418 1.584 14.391 1.00 95.25 84 HIS A CA 1
ATOM 686 C C . HIS A 1 84 ? -13.145 2.578 15.300 1.00 95.25 84 HIS A C 1
ATOM 688 O O . HIS A 1 84 ? -13.409 2.273 16.463 1.00 95.25 84 HIS A O 1
ATOM 694 N N . ILE A 1 85 ? -13.518 3.748 14.772 1.00 96.25 85 ILE A N 1
ATOM 695 C CA . ILE A 1 85 ? -14.322 4.734 15.509 1.00 96.25 85 ILE A CA 1
ATOM 696 C C . ILE A 1 85 ? -15.676 4.130 15.888 1.00 96.25 85 ILE A C 1
ATOM 698 O O . ILE A 1 85 ? -16.056 4.166 17.056 1.00 96.25 85 ILE A O 1
ATOM 702 N N . ASN A 1 86 ? -1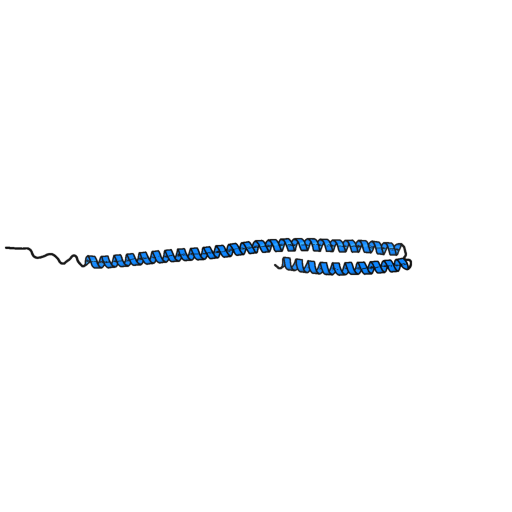6.368 3.505 14.932 1.00 96.50 86 ASN A N 1
ATOM 703 C CA . ASN A 1 86 ? -17.655 2.858 15.190 1.00 96.50 86 ASN A CA 1
ATOM 704 C C . ASN A 1 86 ? -17.539 1.775 16.266 1.00 96.50 86 ASN A C 1
ATOM 706 O O . ASN A 1 86 ? -18.363 1.720 17.178 1.00 96.50 86 ASN A O 1
ATOM 710 N N . LEU A 1 87 ? -16.502 0.935 16.191 1.00 97.50 87 LEU A N 1
ATOM 711 C CA . LEU A 1 87 ? -16.253 -0.105 17.184 1.00 97.50 87 LEU A CA 1
ATOM 712 C C . LEU A 1 87 ? -16.066 0.496 18.582 1.00 97.50 87 LEU A C 1
ATOM 714 O O . LEU A 1 87 ? -16.687 0.017 19.525 1.00 97.50 87 LEU A O 1
ATOM 718 N N . LYS A 1 88 ? -15.271 1.566 18.716 1.00 97.38 88 LYS A N 1
ATOM 719 C CA . LYS A 1 88 ? -15.086 2.280 19.991 1.00 97.38 88 LYS A CA 1
ATOM 720 C C . LYS A 1 88 ? -16.391 2.851 20.542 1.00 97.38 88 LYS A C 1
ATOM 722 O O . LYS A 1 88 ? -16.650 2.752 21.739 1.00 97.38 88 LYS A O 1
ATOM 727 N N . THR A 1 89 ? -17.225 3.429 19.684 1.00 97.81 89 THR A N 1
ATOM 728 C CA . THR A 1 89 ? -18.531 3.949 20.103 1.00 97.81 89 THR A CA 1
ATOM 729 C C . THR A 1 89 ? -19.427 2.820 20.608 1.00 97.81 89 THR A C 1
ATOM 731 O O . THR A 1 89 ? -20.010 2.928 21.687 1.00 97.81 89 THR A O 1
ATOM 734 N N . TRP A 1 90 ? -19.493 1.698 19.888 1.00 97.94 90 TRP A N 1
ATOM 735 C CA . TRP A 1 90 ? -20.285 0.543 20.310 1.00 97.94 90 TRP A CA 1
ATOM 736 C C . TRP A 1 90 ? -19.782 -0.086 21.607 1.00 97.94 90 TRP A C 1
ATOM 738 O O . TRP A 1 90 ? -20.593 -0.448 22.460 1.00 97.94 90 TRP A O 1
ATOM 748 N N . THR A 1 91 ? -18.466 -0.204 21.796 1.00 98.06 91 THR A N 1
ATOM 749 C CA . THR A 1 91 ? -17.906 -0.748 23.041 1.00 98.06 91 THR A CA 1
ATOM 750 C C . THR A 1 91 ? -18.213 0.154 24.232 1.00 98.06 91 THR A C 1
ATOM 752 O O . THR A 1 91 ? -18.602 -0.354 25.285 1.00 98.06 91 THR A O 1
ATOM 755 N N . TYR A 1 92 ? -18.130 1.474 24.054 1.00 97.94 92 TYR A N 1
ATOM 756 C CA . TYR A 1 92 ? -18.514 2.452 25.068 1.00 97.94 92 TYR A CA 1
ATOM 757 C C . TYR A 1 92 ? -20.001 2.349 25.441 1.00 97.94 92 TYR A C 1
ATOM 759 O O . TYR A 1 92 ? -20.338 2.187 26.616 1.00 97.94 92 TYR A O 1
ATOM 767 N N . LEU A 1 93 ? -20.896 2.356 24.447 1.00 97.81 93 LEU A N 1
ATOM 768 C CA . LEU A 1 93 ? -22.339 2.224 24.677 1.00 97.81 93 LEU A CA 1
ATOM 769 C C . LEU A 1 93 ? -22.693 0.897 25.358 1.00 97.81 93 LEU A C 1
ATOM 771 O O . LEU A 1 93 ? -23.512 0.864 26.278 1.00 97.81 93 LEU A O 1
ATOM 775 N N . ASN A 1 94 ? -22.042 -0.196 24.957 1.00 98.00 94 ASN A N 1
ATOM 776 C CA . ASN A 1 94 ? -22.224 -1.500 25.585 1.00 98.00 94 ASN A CA 1
ATOM 777 C C . ASN A 1 94 ? -21.783 -1.488 27.058 1.00 98.00 94 ASN A C 1
ATOM 779 O O . ASN A 1 94 ? -22.465 -2.058 27.908 1.00 98.00 94 ASN A O 1
ATOM 783 N N . ALA A 1 95 ? -20.676 -0.814 27.386 1.00 97.81 95 ALA A N 1
ATOM 784 C CA . ALA A 1 95 ? -20.213 -0.678 28.766 1.00 97.81 95 ALA A CA 1
ATOM 785 C C . ALA A 1 95 ? -21.227 0.083 29.637 1.00 97.81 95 ALA A C 1
ATOM 787 O O . ALA A 1 95 ? -21.579 -0.394 30.719 1.00 97.81 95 ALA A O 1
ATOM 788 N N . ILE A 1 96 ? -21.765 1.205 29.143 1.00 97.81 96 ILE A N 1
ATOM 789 C CA . ILE A 1 96 ? -22.828 1.957 29.832 1.00 97.81 96 ILE A CA 1
ATOM 790 C C . ILE A 1 96 ? -24.058 1.078 30.045 1.00 97.81 96 ILE A C 1
ATOM 792 O O . ILE A 1 96 ? -24.603 1.016 31.149 1.00 97.81 96 ILE A O 1
ATOM 796 N N . ASN A 1 97 ? -24.498 0.378 28.998 1.00 97.69 97 ASN A N 1
ATOM 797 C CA . ASN A 1 97 ? -25.686 -0.459 29.077 1.00 97.69 97 ASN A CA 1
ATOM 798 C C . ASN A 1 97 ? -25.515 -1.587 30.104 1.00 97.69 97 ASN A C 1
ATOM 800 O O . ASN A 1 97 ? -26.398 -1.811 30.929 1.00 97.69 97 ASN A O 1
ATOM 804 N N . LYS A 1 98 ? -24.349 -2.244 30.128 1.00 97.69 98 LYS A N 1
ATOM 805 C CA . LYS A 1 98 ? -24.025 -3.264 31.137 1.00 97.69 98 LYS A CA 1
ATOM 806 C C . LYS A 1 98 ? -24.112 -2.709 32.557 1.00 97.69 98 LYS A C 1
ATOM 808 O O . LYS A 1 98 ? -24.742 -3.334 33.407 1.00 97.69 98 LYS A O 1
ATOM 813 N N . GLN A 1 99 ? -23.547 -1.528 32.809 1.00 97.31 99 GLN A N 1
ATOM 814 C CA . GLN A 1 99 ? -23.647 -0.883 34.122 1.00 97.31 99 GLN A CA 1
ATOM 815 C C . GLN A 1 99 ? -25.098 -0.561 34.492 1.00 97.31 99 GLN A C 1
ATOM 817 O O . GLN A 1 99 ? -25.512 -0.783 35.629 1.00 97.31 99 GLN A O 1
ATOM 822 N N . ARG A 1 100 ? -25.897 -0.074 33.536 1.00 97.38 100 ARG A N 1
ATOM 823 C CA . ARG A 1 100 ? -27.319 0.213 33.755 1.00 97.38 100 ARG A CA 1
ATOM 824 C C . ARG A 1 100 ? -28.110 -1.054 34.084 1.00 97.38 100 ARG A C 1
ATOM 826 O O . ARG A 1 100 ? -28.903 -1.039 35.021 1.00 97.38 100 ARG A O 1
ATOM 833 N N . ILE A 1 101 ? -27.870 -2.147 33.362 1.00 97.38 101 ILE A N 1
ATOM 834 C CA . ILE A 1 101 ? -28.501 -3.448 33.622 1.00 97.38 101 ILE A CA 1
ATOM 835 C C . ILE A 1 101 ? -28.146 -3.950 35.024 1.00 97.38 101 ILE A C 1
ATOM 837 O O . ILE A 1 101 ? -29.039 -4.394 35.743 1.00 97.38 101 ILE A O 1
ATOM 841 N N . LEU A 1 102 ? -26.876 -3.851 35.431 1.00 97.06 102 LEU A N 1
ATOM 842 C CA . LEU A 1 102 ? -26.445 -4.237 36.778 1.00 97.06 102 LEU A CA 1
ATOM 843 C C . LEU A 1 102 ? -27.170 -3.423 37.852 1.00 97.06 102 LEU A C 1
ATOM 845 O O . LEU A 1 102 ? -27.768 -4.013 38.743 1.00 97.06 102 LEU A O 1
ATOM 849 N N . LYS A 1 103 ? -27.222 -2.091 37.713 1.00 97.12 103 LYS A N 1
ATOM 850 C CA . LYS A 1 103 ? -27.962 -1.223 38.646 1.00 97.12 103 LYS A CA 1
ATOM 851 C C . LYS A 1 103 ? -29.433 -1.625 38.768 1.00 97.12 103 LYS A C 1
ATOM 853 O O . LYS A 1 103 ? -29.950 -1.715 39.875 1.00 97.12 103 LYS A O 1
ATOM 858 N N . ILE A 1 104 ? -30.101 -1.897 37.645 1.00 96.88 104 ILE A N 1
ATOM 859 C CA . ILE A 1 104 ? -31.507 -2.332 37.645 1.00 96.88 104 ILE A CA 1
ATOM 860 C C . ILE A 1 104 ? -31.668 -3.670 38.375 1.00 96.88 104 ILE A C 1
ATOM 862 O O . ILE A 1 104 ? -32.615 -3.824 39.144 1.00 96.88 104 ILE A O 1
ATOM 866 N N . LYS A 1 105 ? -30.764 -4.634 38.150 1.00 96.88 105 LYS A N 1
ATOM 867 C CA . LYS A 1 105 ? -30.795 -5.927 38.850 1.00 96.88 105 LYS A CA 1
ATOM 868 C C . LYS A 1 105 ? -30.637 -5.750 40.358 1.00 96.88 105 LYS A C 1
ATOM 870 O O . LYS A 1 105 ? -31.475 -6.254 41.093 1.00 96.88 105 LYS A O 1
ATOM 875 N N . THR A 1 106 ? -29.657 -4.959 40.794 1.00 96.88 106 THR A N 1
ATOM 876 C CA . THR A 1 106 ? -29.419 -4.683 42.217 1.00 96.88 106 THR A CA 1
ATOM 877 C C . THR A 1 106 ? -30.626 -4.022 42.883 1.00 96.88 106 THR A C 1
ATOM 879 O O . THR A 1 106 ? -31.034 -4.447 43.956 1.00 96.88 106 THR A O 1
ATOM 882 N N . ILE A 1 107 ? -31.252 -3.029 42.238 1.00 96.44 107 ILE A N 1
ATOM 883 C CA . ILE A 1 107 ? -32.461 -2.378 42.776 1.00 96.44 107 ILE A CA 1
ATOM 884 C C . ILE A 1 107 ? -33.614 -3.382 42.910 1.00 96.44 107 ILE A C 1
ATOM 886 O O . ILE A 1 107 ? -34.325 -3.375 43.913 1.00 96.44 107 ILE A O 1
ATOM 890 N N . LYS A 1 108 ? -33.807 -4.257 41.914 1.00 96.50 108 LYS A N 1
ATOM 891 C CA . LYS A 1 108 ? -34.851 -5.291 41.964 1.00 96.50 108 LYS A CA 1
ATOM 892 C C . LYS A 1 108 ? -34.602 -6.303 43.081 1.00 96.50 108 LYS A C 1
ATOM 894 O O . LYS A 1 108 ? -35.538 -6.622 43.805 1.00 96.50 108 LYS A O 1
ATOM 899 N N . GLU A 1 109 ? -33.372 -6.786 43.231 1.00 95.31 109 GLU A N 1
ATOM 900 C CA . GLU A 1 109 ? -32.995 -7.699 44.318 1.00 95.31 109 GLU A CA 1
ATOM 901 C C . GLU A 1 109 ? -33.206 -7.056 45.689 1.00 95.31 109 GLU A C 1
ATOM 903 O O . GLU A 1 109 ? -33.831 -7.669 46.553 1.00 95.31 109 GLU A O 1
ATOM 908 N N . GLN A 1 110 ? -32.775 -5.803 45.859 1.00 95.38 110 GLN A N 1
ATOM 909 C CA . GLN A 1 110 ? -32.984 -5.053 47.095 1.00 95.38 110 GLN A CA 1
ATOM 910 C C . GLN A 1 110 ? -34.477 -4.925 47.417 1.00 95.38 110 GLN A C 1
ATOM 912 O O . GLN A 1 110 ? -34.897 -5.265 48.516 1.00 95.38 110 GLN A O 1
ATOM 917 N N . SER A 1 111 ? -35.298 -4.529 46.439 1.00 95.56 111 SER A N 1
ATOM 918 C CA . SER A 1 111 ? -36.747 -4.399 46.624 1.00 95.56 111 SER A CA 1
ATOM 919 C C . SER A 1 111 ? -37.413 -5.722 47.018 1.00 95.56 111 SER A C 1
ATOM 921 O O . SER A 1 111 ? -38.271 -5.736 47.899 1.00 95.56 111 SER A O 1
ATOM 923 N N . ILE A 1 112 ? -37.013 -6.845 46.410 1.00 95.06 112 ILE A N 1
ATOM 924 C CA . ILE A 1 112 ? -37.520 -8.176 46.779 1.00 95.06 112 ILE A CA 1
ATOM 925 C C . ILE A 1 112 ? -37.129 -8.517 48.222 1.00 95.06 112 ILE A C 1
ATOM 927 O O . ILE A 1 112 ? -37.970 -8.990 48.988 1.00 95.06 112 ILE A O 1
ATOM 931 N N . ASN A 1 113 ? -35.876 -8.264 48.604 1.00 94.69 113 ASN A N 1
ATOM 932 C CA . ASN A 1 113 ? -35.377 -8.545 49.946 1.00 94.69 113 ASN A CA 1
ATOM 933 C C . ASN A 1 113 ? -36.056 -7.679 51.020 1.00 94.69 113 ASN A C 1
ATOM 935 O O . ASN A 1 113 ? -36.432 -8.186 52.080 1.00 94.69 113 ASN A O 1
ATOM 939 N N . ASP A 1 114 ? -36.258 -6.395 50.735 1.00 92.88 114 ASP A N 1
ATOM 940 C CA . ASP A 1 114 ? -36.940 -5.463 51.632 1.00 92.88 114 ASP A CA 1
ATOM 941 C C . ASP A 1 114 ? -38.400 -5.891 51.833 1.00 92.88 114 ASP A C 1
ATOM 943 O O . ASP A 1 114 ? -38.854 -6.016 52.972 1.00 92.88 114 ASP A O 1
ATOM 947 N N . ASN A 1 115 ? -39.108 -6.225 50.747 1.00 92.56 115 ASN A N 1
ATOM 948 C CA . ASN A 1 115 ? -40.481 -6.737 50.805 1.00 92.56 115 ASN A CA 1
ATOM 949 C C . ASN A 1 115 ? -40.573 -8.040 51.611 1.00 92.56 115 ASN A C 1
ATOM 951 O O . ASN A 1 115 ? -41.459 -8.192 52.452 1.00 92.56 115 ASN A O 1
ATOM 955 N N . TYR A 1 116 ? -39.649 -8.980 51.388 1.00 93.25 116 TYR A N 1
ATOM 956 C CA . TYR A 1 116 ? -39.588 -10.230 52.147 1.00 93.25 116 TYR A CA 1
ATOM 957 C C . TYR A 1 116 ? -39.357 -9.980 53.642 1.00 93.25 116 TYR A C 1
ATOM 959 O O . TYR A 1 116 ? -40.016 -10.585 54.490 1.00 93.25 116 TYR A O 1
ATOM 967 N N . THR A 1 117 ? -38.453 -9.056 53.970 1.00 91.38 117 THR A N 1
ATOM 968 C CA . THR A 1 117 ? -38.142 -8.679 55.351 1.00 91.38 117 THR A CA 1
ATOM 969 C C . THR A 1 117 ? -39.358 -8.056 56.034 1.00 91.38 117 THR A C 1
ATOM 971 O O . THR A 1 117 ? -39.731 -8.499 57.119 1.00 91.38 117 THR A O 1
ATOM 974 N N . GLN A 1 118 ? -40.037 -7.107 55.381 1.00 87.50 118 GLN A N 1
ATOM 975 C CA . GLN A 1 118 ? -41.273 -6.497 55.888 1.00 87.50 118 GLN A CA 1
ATOM 976 C C . GLN A 1 118 ? -42.375 -7.540 56.122 1.00 87.50 118 GLN A C 1
ATOM 978 O O . GLN A 1 118 ? -42.961 -7.582 57.201 1.00 87.50 118 GLN A O 1
ATOM 983 N N . LEU A 1 119 ? -42.609 -8.443 55.162 1.00 87.94 119 LEU A N 1
ATOM 984 C CA . LEU A 1 119 ? -43.560 -9.554 55.307 1.00 87.94 119 LEU A CA 1
ATOM 985 C C . LEU A 1 119 ? -43.220 -10.464 56.495 1.00 87.94 119 LEU A C 1
ATOM 987 O O . LEU A 1 119 ? -44.114 -10.904 57.221 1.00 87.94 119 LEU A O 1
ATOM 991 N N . LYS A 1 120 ? -41.932 -10.752 56.706 1.00 87.88 120 LYS A N 1
ATOM 992 C CA . LYS A 1 120 ? -41.460 -11.569 57.829 1.00 87.88 120 LYS A CA 1
ATOM 993 C C . LYS A 1 120 ? -41.706 -10.884 59.176 1.00 87.88 120 LYS A C 1
ATOM 995 O O . LYS A 1 120 ? -42.123 -11.563 60.114 1.00 87.88 120 LYS A O 1
ATOM 1000 N N . PHE A 1 121 ? -41.480 -9.573 59.271 1.00 82.25 121 PHE A N 1
ATOM 1001 C CA . PHE A 1 121 ? -41.789 -8.790 60.472 1.00 82.25 121 PHE A CA 1
ATOM 1002 C C . PHE A 1 121 ? -43.296 -8.734 60.743 1.00 82.25 121 PHE A C 1
ATOM 1004 O O . PHE A 1 121 ? -43.714 -9.100 61.837 1.00 82.25 121 PHE A O 1
ATOM 1011 N N . LEU A 1 122 ? -44.120 -8.428 59.735 1.00 81.62 122 LEU A N 1
ATOM 1012 C CA . LEU A 1 122 ? -45.583 -8.409 59.872 1.00 81.62 122 LEU A CA 1
ATOM 1013 C C . LEU A 1 122 ? -46.146 -9.759 60.335 1.00 81.62 122 LEU A C 1
ATOM 1015 O O . LEU A 1 122 ? -47.017 -9.805 61.201 1.00 81.62 122 LEU A O 1
ATOM 1019 N N . LYS A 1 123 ? -45.626 -10.878 59.809 1.00 76.44 123 LYS A N 1
ATOM 1020 C CA . LYS A 1 123 ? -45.998 -12.211 60.305 1.00 76.44 123 LYS A CA 1
ATOM 1021 C C . LYS A 1 123 ? -45.619 -12.404 61.768 1.00 76.44 123 LYS A C 1
ATOM 1023 O O . LYS A 1 123 ? -46.396 -13.001 62.499 1.00 76.44 123 LYS A O 1
ATOM 1028 N N . LYS A 1 124 ? -44.445 -11.935 62.196 1.00 69.56 124 LYS A N 1
ATOM 1029 C CA . LYS A 1 124 ? -43.987 -12.067 63.583 1.00 69.56 124 LYS A CA 1
ATOM 1030 C C . LYS A 1 124 ? -44.892 -11.283 64.540 1.00 69.56 124 LYS A C 1
ATOM 1032 O O . LYS A 1 124 ? -45.325 -11.852 65.535 1.00 69.56 124 LYS A O 1
ATOM 1037 N N . ASP A 1 125 ? -45.254 -10.051 64.198 1.00 59.59 125 ASP A N 1
ATOM 1038 C CA . ASP A 1 125 ? -46.132 -9.211 65.026 1.00 59.59 125 ASP A CA 1
ATOM 1039 C C . ASP A 1 125 ? -47.578 -9.733 65.068 1.00 59.59 125 ASP A C 1
ATOM 1041 O O . ASP A 1 125 ? -48.248 -9.621 66.094 1.00 59.59 125 ASP A O 1
ATOM 1045 N N . ALA A 1 126 ? -48.043 -10.400 64.004 1.00 55.81 126 ALA A N 1
ATOM 1046 C CA . ALA A 1 126 ? -49.327 -11.102 64.008 1.00 55.81 126 ALA A CA 1
ATOM 1047 C C . ALA A 1 126 ? -49.371 -12.268 65.016 1.00 55.81 126 ALA A C 1
ATOM 1049 O O . ALA A 1 126 ? -50.425 -12.524 65.586 1.00 55.81 126 ALA A O 1
ATOM 1050 N N . TYR A 1 127 ? -48.249 -12.945 65.292 1.00 53.75 127 TYR A N 1
ATOM 1051 C CA . TYR A 1 127 ? -48.194 -13.969 66.346 1.00 53.75 127 TYR A CA 1
ATOM 1052 C C . TYR A 1 127 ? -48.142 -13.368 67.759 1.00 53.75 127 TYR A C 1
ATOM 1054 O O . TYR A 1 127 ? -48.679 -13.969 68.686 1.00 53.75 127 TYR A O 1
ATOM 1062 N N . PHE A 1 128 ? -47.544 -12.185 67.941 1.00 52.81 128 PHE A N 1
ATOM 1063 C CA . PHE A 1 128 ? -47.472 -11.531 69.255 1.00 52.81 128 PHE A CA 1
ATOM 1064 C C . PHE A 1 128 ? -48.762 -10.785 69.641 1.00 52.81 128 PHE A C 1
ATOM 1066 O O . PHE A 1 128 ? -49.081 -10.722 70.824 1.00 52.81 128 PHE A O 1
ATOM 1073 N N . ASN A 1 129 ? -49.552 -10.292 68.680 1.00 48.12 129 ASN A N 1
ATOM 1074 C CA . ASN A 1 129 ? -50.842 -9.643 68.965 1.00 48.12 129 ASN A CA 1
ATOM 1075 C C . ASN A 1 129 ? -52.004 -10.615 69.234 1.00 48.12 129 ASN A C 1
ATOM 1077 O O . ASN A 1 129 ? -53.026 -10.197 69.770 1.00 48.12 129 ASN A O 1
ATOM 1081 N N . VAL A 1 130 ? -51.870 -11.904 68.908 1.00 48.75 130 VAL A N 1
ATOM 1082 C CA . VAL A 1 130 ? -52.897 -12.916 69.233 1.00 48.75 130 VAL A CA 1
ATOM 1083 C C . VAL A 1 130 ? -52.763 -13.419 70.682 1.00 48.75 130 VAL A C 1
ATOM 1085 O O . VAL A 1 130 ? -53.731 -13.916 71.243 1.00 48.75 130 VAL A O 1
ATOM 1088 N N . GLY A 1 131 ? -51.609 -13.225 71.335 1.00 40.66 131 GLY A N 1
ATOM 1089 C CA . GLY A 1 131 ? -51.355 -13.689 72.709 1.00 40.66 131 GLY A CA 1
ATOM 1090 C C . GLY A 1 131 ? -51.779 -12.743 73.844 1.00 40.66 131 GLY A C 1
ATOM 1091 O O . GLY A 1 131 ? -51.668 -13.130 75.001 1.00 40.66 131 GLY A O 1
ATOM 1092 N N . ASN A 1 132 ? -52.253 -11.526 73.546 1.00 38.41 132 ASN A N 1
ATOM 1093 C CA . ASN A 1 132 ? -52.544 -10.497 74.562 1.00 38.41 132 ASN A CA 1
ATOM 1094 C C . ASN A 1 132 ? -54.040 -10.176 74.758 1.00 38.41 132 ASN A C 1
ATOM 1096 O O . ASN A 1 132 ? -54.360 -9.248 75.494 1.00 38.41 132 ASN A O 1
ATOM 1100 N N . ASN A 1 133 ? -54.959 -10.938 74.153 1.00 40.38 133 ASN A N 1
ATOM 1101 C CA . ASN A 1 133 ? -56.406 -10.691 74.268 1.00 40.38 133 ASN A CA 1
ATOM 1102 C C . ASN A 1 133 ? -57.161 -11.649 75.219 1.00 40.38 133 ASN A C 1
ATOM 1104 O O . ASN A 1 133 ? -58.385 -11.590 75.265 1.00 40.38 133 ASN A O 1
ATOM 1108 N N . GLU A 1 134 ? -56.483 -12.499 76.002 1.00 40.66 134 GLU A N 1
ATOM 1109 C CA . GLU A 1 134 ? -57.141 -13.510 76.864 1.00 40.66 134 GLU A CA 1
ATOM 1110 C C . GLU A 1 134 ? -56.962 -13.315 78.381 1.00 40.66 134 GLU A C 1
ATOM 1112 O O . GLU A 1 134 ? -57.048 -14.267 79.152 1.00 40.66 134 GLU A O 1
ATOM 1117 N N . SER A 1 135 ? -56.756 -12.093 78.874 1.00 40.66 135 SER A N 1
ATOM 1118 C CA . SER A 1 135 ? -56.678 -11.893 80.329 1.00 40.66 135 SER A CA 1
ATOM 1119 C C . SER A 1 135 ? -57.249 -10.570 80.812 1.00 40.66 135 SER A C 1
ATOM 1121 O O . SER A 1 135 ? -56.563 -9.841 81.508 1.00 40.66 135 SER A O 1
ATOM 1123 N N . HIS A 1 136 ? -58.514 -10.270 80.508 1.00 41.19 136 HIS A N 1
ATOM 1124 C CA . HIS A 1 136 ? -59.329 -9.350 81.318 1.00 41.19 136 HIS A CA 1
ATOM 1125 C C . HIS A 1 136 ? -60.814 -9.710 81.185 1.00 41.19 136 HIS A C 1
ATOM 1127 O O . HIS A 1 136 ? -61.548 -9.122 80.397 1.00 41.19 136 HIS A O 1
ATOM 1133 N N . ASN A 1 137 ? -61.255 -10.716 81.940 1.00 42.09 137 ASN A N 1
ATOM 1134 C CA . ASN A 1 137 ? -62.614 -10.747 82.473 1.00 42.09 137 ASN A CA 1
ATOM 1135 C C . ASN A 1 137 ? -62.728 -11.781 83.599 1.00 42.09 137 ASN A C 1
ATOM 1137 O O . ASN A 1 137 ? -61.998 -12.768 83.596 1.00 42.09 137 ASN A O 1
ATOM 1141 N N . ILE A 1 138 ? -63.685 -11.542 84.500 1.00 40.31 138 ILE A N 1
ATOM 1142 C CA . ILE A 1 138 ? -63.928 -12.139 85.829 1.00 40.31 138 ILE A CA 1
ATOM 1143 C C . ILE A 1 138 ? -63.173 -11.337 86.911 1.00 40.31 138 ILE A C 1
ATOM 1145 O O . ILE A 1 138 ? -61.954 -11.397 86.998 1.00 40.31 138 ILE A O 1
ATOM 1149 N N . SER A 1 139 ? -63.818 -10.509 87.734 1.00 33.72 139 SER A N 1
ATOM 1150 C CA . SER A 1 139 ? -65.030 -10.809 88.501 1.00 33.72 139 SER A CA 1
ATOM 1151 C C . SER A 1 139 ? -65.994 -9.626 88.636 1.00 33.72 139 SER A C 1
ATOM 1153 O O . SER A 1 139 ? -65.595 -8.511 88.973 1.00 33.72 139 SER A O 1
ATOM 1155 N N . GLU A 1 140 ? -67.270 -9.944 88.433 1.00 39.62 140 GLU A N 1
ATOM 1156 C CA . GLU A 1 140 ? -68.456 -9.152 88.742 1.00 39.62 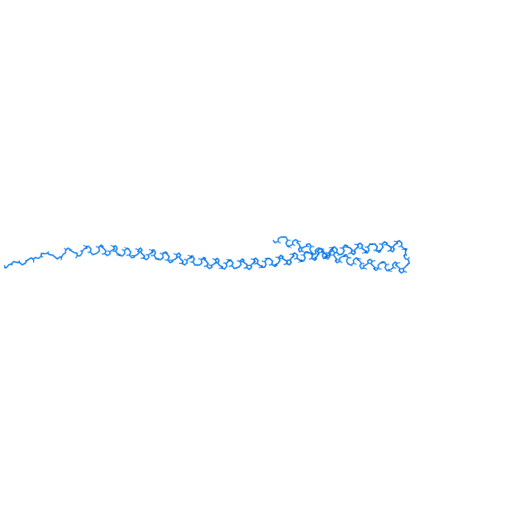140 GLU A CA 1
ATOM 1157 C C . GLU A 1 140 ? -68.542 -8.761 90.226 1.00 39.62 140 GLU A C 1
ATOM 1159 O O . GLU A 1 140 ? -68.123 -9.501 91.119 1.00 39.62 140 GLU A O 1
ATOM 1164 N N . GLN A 1 141 ? -69.130 -7.585 90.452 1.00 39.97 141 GLN A N 1
ATOM 1165 C CA . GLN A 1 141 ? -69.703 -7.144 91.719 1.00 39.97 141 GLN A CA 1
ATOM 1166 C C . GLN A 1 141 ? -70.875 -8.055 92.103 1.00 39.97 141 GLN A C 1
ATOM 1168 O O . GLN A 1 141 ? -71.741 -8.297 91.268 1.00 39.97 141 GLN A O 1
ATOM 1173 N N . TYR A 1 142 ? -70.956 -8.447 93.372 1.00 40.56 142 TYR A N 1
ATOM 1174 C CA . TYR A 1 142 ? -72.231 -8.664 94.053 1.00 40.56 142 TYR A CA 1
ATOM 1175 C C . TYR A 1 142 ? -72.123 -8.123 95.483 1.00 40.56 142 TYR A C 1
ATOM 1177 O O . TYR A 1 142 ? -71.041 -8.158 96.073 1.00 40.56 142 TYR A O 1
ATOM 1185 N N . ASP A 1 143 ? -73.243 -7.553 95.924 1.00 40.03 143 ASP A N 1
ATOM 1186 C CA . ASP A 1 143 ? -73.467 -6.658 97.070 1.00 40.03 143 ASP A CA 1
ATOM 1187 C C . ASP A 1 143 ? -72.941 -7.122 98.440 1.00 40.03 143 ASP A C 1
ATOM 1189 O O . ASP A 1 143 ? -72.989 -8.339 98.740 1.00 40.03 143 ASP A O 1
#

Radius of gyration: 46.29 Å; chains: 1; bounding box: 104×24×137 Å

InterPro domains:
  IPR012823 Flagellar export FliJ [PF02050] (9-124)
  IPR052570 Flagellar FliJ [PTHR38786] (12-124)
  IPR053716 Flagellar assembly and chemotaxis effector [G3DSA:1.10.287.1700] (3-125)

Sequence (143 aa):
MMKIQNIYLKKNKTLNQLEILTSYKKEYIKKMHAEMISGISVHCLINYQSFIVMLDHIIQENLCVIENDTKIIKESIENLTKNHINLKTWTYLNAI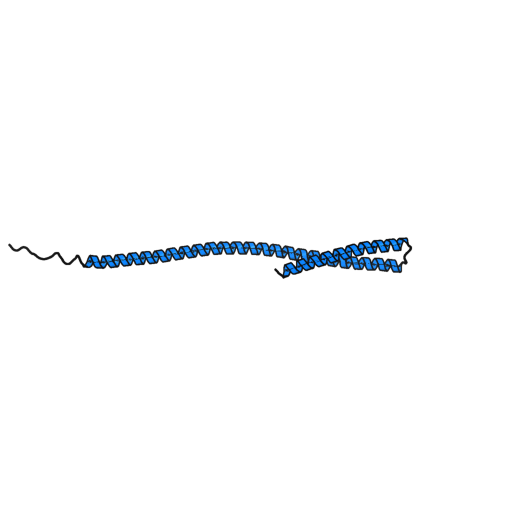NKQRILKIKTIKEQSINDNYTQLKFLKKDAYFNVGNNESHNISEQYD

Foldseek 3Di:
DVVLVVLVVVLVVLVVVLVVLVVVLVVLVVVLVVCVVVPDDPVVNVVSVVVSVVSVVVSVVSVVSNVVSVVVSVVVVVVVVVVVVVVVVVVVVVVVVVVVVVVVVVVVVVVVVVVVVVVVVVVVVVVVVVPPPPPDDDDDDDD